Protein AF-A0A251WDI6-F1 (afdb_monomer_lite)

pLDDT: mean 82.68, std 13.67, range [44.41, 96.25]

Secondary structure (DSSP, 8-state):
---SSPPP--S-GGGSSGGGSTTPPPP---PPPP-PPP---GGGHHHHHHHHHHHHTT-HHHHHHHHHHHHHHHHHH-------HHHHHHHHHHHHHHHHHHHHHHHHTT--TTSTTT----HHHHHHHHHHHHHHHHHHHHHHHHTT-

Foldseek 3Di:
DDDLADADDQDDVCCPDLNVDPPRDDDDDDDDDDDDDDDDCPVVSVVLNVVLVVVLVVDPVSVVSVVVSVVVVVVVPDPDDDPDPVVVVVVVVVVVVVVVVVLVVVVVVPDDSVCCVVDPDPPRVVSVVVSVVSSVVVVVVVVVVVVVD

Sequence (149 aa):
MTPDIPLASFGGLENSGESGYDNALPWMQIEPAGFEPVGNVRDLLPALIARHNQRVTIDRDYQALLEDIADDEITRKRLGISLNEAGRRKEREEKAMRLRGRMTNAVAGGGAVDKVSERRRDVLLDEAAQIMSDLMRLDVRRMNSLSAH

Structure (mmCIF, N/CA/C/O backbone):
data_AF-A0A251WDI6-F1
#
_entry.id   AF-A0A251WDI6-F1
#
loop_
_atom_site.group_PDB
_atom_site.id
_atom_site.type_symbol
_atom_site.label_atom_id
_atom_site.label_alt_id
_atom_site.label_comp_id
_atom_site.label_asym_id
_atom_site.label_entity_id
_atom_site.label_seq_id
_atom_site.pdbx_PDB_ins_code
_atom_site.Cartn_x
_atom_site.Cartn_y
_atom_site.Cartn_z
_atom_site.occupancy
_atom_site.B_iso_or_equiv
_atom_site.auth_seq_id
_atom_site.auth_comp_id
_atom_site.auth_asym_id
_atom_site.auth_atom_id
_atom_site.pdbx_PDB_model_num
ATOM 1 N N . MET A 1 1 ? -4.371 12.308 1.874 1.00 71.38 1 MET A N 1
ATOM 2 C CA . MET A 1 1 ? -4.849 11.410 2.951 1.00 71.38 1 MET A CA 1
ATOM 3 C C . MET A 1 1 ? -3.863 10.262 3.041 1.00 71.38 1 MET A C 1
ATOM 5 O O . MET A 1 1 ? -3.555 9.695 2.000 1.00 71.38 1 MET A O 1
ATOM 9 N N . THR A 1 2 ? -3.356 9.954 4.232 1.00 83.56 2 THR A N 1
ATOM 10 C CA . THR A 1 2 ? -2.413 8.845 4.436 1.00 83.56 2 THR A CA 1
ATOM 11 C C . THR A 1 2 ? -3.166 7.695 5.101 1.00 83.56 2 THR A C 1
ATOM 13 O O . THR A 1 2 ? -3.777 7.937 6.141 1.00 83.56 2 THR A O 1
ATOM 16 N N . PRO A 1 3 ? -3.189 6.486 4.515 1.00 89.50 3 PRO A N 1
ATOM 17 C CA . PRO A 1 3 ? -3.870 5.345 5.121 1.00 89.50 3 PRO A CA 1
ATOM 18 C C . PRO A 1 3 ? -3.163 4.896 6.409 1.00 89.50 3 PRO A C 1
ATOM 20 O O . PRO A 1 3 ? -1.935 4.921 6.474 1.00 89.50 3 PRO A O 1
ATOM 23 N N . ASP A 1 4 ? -3.925 4.441 7.410 1.00 91.31 4 ASP A N 1
ATOM 24 C CA . ASP A 1 4 ? -3.371 3.942 8.682 1.00 91.31 4 ASP A CA 1
ATOM 25 C C . ASP A 1 4 ? -2.561 2.646 8.510 1.00 91.31 4 ASP A C 1
ATOM 27 O O . ASP A 1 4 ? -1.583 2.415 9.220 1.00 91.31 4 ASP A O 1
ATOM 31 N N . ILE A 1 5 ? -2.964 1.797 7.558 1.00 92.00 5 ILE A N 1
ATOM 32 C CA . ILE A 1 5 ? -2.236 0.590 7.153 1.00 92.00 5 ILE A CA 1
ATOM 33 C C . ILE A 1 5 ? -1.925 0.730 5.657 1.00 92.00 5 ILE A C 1
ATOM 35 O O . ILE A 1 5 ? -2.847 0.652 4.839 1.00 92.00 5 ILE A O 1
ATOM 39 N N . PRO A 1 6 ? -0.661 0.982 5.278 1.00 89.56 6 PRO A N 1
ATOM 40 C CA . PRO A 1 6 ? -0.291 1.159 3.882 1.00 89.56 6 PRO A CA 1
ATOM 41 C C . PRO A 1 6 ? -0.294 -0.189 3.157 1.00 89.56 6 PRO A C 1
ATOM 43 O O . PRO A 1 6 ? 0.448 -1.099 3.518 1.00 89.56 6 PRO A O 1
ATOM 46 N N . LEU A 1 7 ? -1.109 -0.302 2.111 1.00 91.50 7 LEU A N 1
ATOM 47 C CA . LEU A 1 7 ? -1.069 -1.433 1.185 1.00 91.50 7 LEU A CA 1
ATOM 48 C C . LEU A 1 7 ? -0.061 -1.180 0.060 1.00 91.50 7 LEU A C 1
ATOM 50 O O . LEU A 1 7 ? 0.310 -0.035 -0.216 1.00 91.50 7 LEU A O 1
ATOM 54 N N . ALA A 1 8 ? 0.366 -2.254 -0.608 1.00 90.19 8 ALA A N 1
ATOM 55 C CA . ALA A 1 8 ? 1.218 -2.142 -1.783 1.00 90.19 8 ALA A CA 1
ATOM 56 C C . ALA A 1 8 ? 0.515 -1.310 -2.867 1.00 90.19 8 ALA A C 1
ATOM 58 O O . ALA A 1 8 ? -0.643 -1.545 -3.207 1.00 90.19 8 ALA A O 1
ATOM 59 N N . SER A 1 9 ? 1.230 -0.328 -3.406 1.00 85.38 9 SER A N 1
ATOM 60 C CA . SER A 1 9 ? 0.738 0.553 -4.456 1.00 85.38 9 SER A CA 1
ATOM 61 C C . SER A 1 9 ? 1.867 0.853 -5.424 1.00 85.38 9 SER A C 1
ATOM 63 O O . SER A 1 9 ? 3.032 0.951 -5.029 1.00 85.38 9 SER A O 1
ATOM 65 N N . PHE A 1 10 ? 1.527 1.034 -6.695 1.00 79.50 10 PHE A N 1
ATOM 66 C CA . PHE A 1 10 ? 2.472 1.584 -7.651 1.00 79.50 10 PHE A CA 1
ATOM 67 C C . PHE A 1 10 ? 2.812 3.009 -7.204 1.00 79.50 10 PHE A C 1
ATOM 69 O O . PHE A 1 10 ? 1.926 3.849 -7.047 1.00 79.50 10 PHE A O 1
ATOM 76 N N . GLY A 1 11 ? 4.099 3.279 -6.955 1.00 69.19 11 GLY A N 1
ATOM 77 C CA . GLY A 1 11 ? 4.557 4.618 -6.563 1.00 69.19 11 GLY A CA 1
ATOM 78 C C . GLY A 1 11 ? 4.175 5.704 -7.584 1.00 69.19 11 GLY A C 1
ATOM 79 O O . GLY A 1 11 ? 3.685 5.403 -8.669 1.00 69.19 11 GLY A O 1
ATOM 80 N N . GLY A 1 12 ? 4.437 6.972 -7.263 1.00 61.25 12 GLY A N 1
ATOM 81 C CA . GLY A 1 12 ? 4.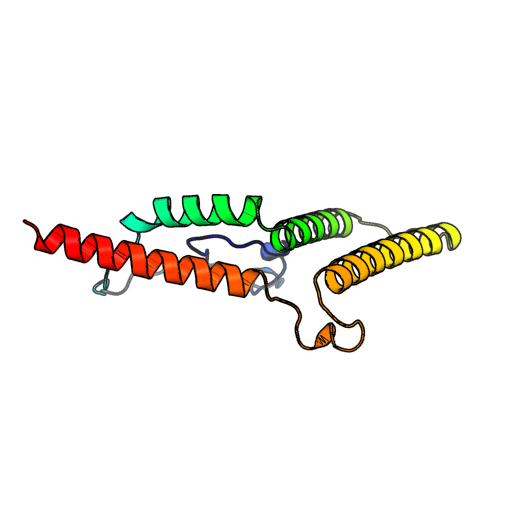134 8.102 -8.155 1.00 61.25 12 GLY A CA 1
ATOM 82 C C . GLY A 1 12 ? 2.893 8.914 -7.779 1.00 61.25 12 GLY A C 1
ATOM 83 O O . GLY A 1 12 ? 2.468 9.741 -8.579 1.00 61.25 12 GLY A O 1
ATOM 84 N N . LEU A 1 13 ? 2.354 8.731 -6.567 1.00 55.94 13 LEU A N 1
ATOM 85 C CA . LEU A 1 13 ? 1.304 9.594 -6.003 1.00 55.94 13 LEU A CA 1
ATOM 86 C C . LEU A 1 13 ? 1.715 11.076 -5.965 1.00 55.94 13 LEU A C 1
ATOM 88 O O . LEU A 1 13 ? 0.872 11.940 -6.145 1.00 55.94 13 LEU A O 1
ATOM 92 N N . GLU A 1 14 ? 3.009 11.373 -5.815 1.00 59.34 14 GLU A N 1
ATOM 93 C CA . GLU A 1 14 ? 3.541 12.745 -5.881 1.00 59.34 14 GLU A CA 1
ATOM 94 C C . GLU A 1 14 ? 3.216 13.428 -7.225 1.00 59.34 14 GLU A C 1
ATOM 96 O O . GLU A 1 14 ? 2.821 14.591 -7.253 1.00 59.34 14 GLU A O 1
ATOM 101 N N . ASN A 1 15 ? 3.291 12.671 -8.329 1.00 60.88 15 ASN A N 1
ATOM 102 C CA . ASN A 1 15 ? 2.975 13.137 -9.686 1.00 60.88 15 ASN A CA 1
ATOM 103 C C . ASN A 1 15 ? 1.540 12.790 -10.119 1.00 60.88 15 ASN A C 1
ATOM 105 O O . ASN A 1 15 ? 1.153 13.074 -11.251 1.00 60.88 15 ASN A O 1
ATOM 109 N N . SER A 1 16 ? 0.771 12.121 -9.258 1.00 62.66 16 SER A N 1
ATOM 110 C CA . SER A 1 16 ? -0.553 11.585 -9.577 1.00 62.66 16 SER A CA 1
ATOM 111 C C . SER A 1 16 ? -1.554 12.076 -8.543 1.00 62.66 16 SER A C 1
ATOM 113 O O . SER A 1 16 ? -1.690 11.506 -7.465 1.00 62.66 16 SER A O 1
ATOM 115 N N . GLY A 1 17 ? -2.269 13.141 -8.881 1.00 76.56 17 GLY A N 1
ATOM 116 C CA . GLY A 1 17 ? -3.219 13.792 -7.990 1.00 76.56 17 GLY A CA 1
ATOM 117 C C . GLY A 1 17 ? -3.228 15.295 -8.221 1.00 76.56 17 GLY A C 1
ATOM 118 O O . GLY A 1 17 ? -2.641 15.788 -9.182 1.00 76.56 17 GLY A O 1
ATOM 119 N N . GLU A 1 18 ? -3.877 16.029 -7.325 1.00 83.00 18 GLU A N 1
ATOM 120 C CA . GLU A 1 18 ? -3.963 17.488 -7.419 1.00 83.00 18 GLU A CA 1
ATOM 121 C C . GLU A 1 18 ? -2.587 18.169 -7.304 1.00 83.00 18 GLU A C 1
ATOM 123 O O . GLU A 1 18 ? -2.340 19.167 -7.969 1.00 83.00 18 GLU A O 1
ATOM 128 N N . SER A 1 19 ? -1.651 17.581 -6.550 1.00 81.56 19 SER A N 1
ATOM 129 C CA . SER A 1 19 ? -0.269 18.068 -6.421 1.00 81.56 19 SER A CA 1
ATOM 130 C C . SER A 1 19 ? 0.563 17.950 -7.700 1.00 81.56 19 SER A C 1
ATOM 132 O O . SER A 1 19 ? 1.604 18.589 -7.799 1.00 81.56 19 SER A O 1
ATOM 134 N N . GLY A 1 20 ? 0.127 17.138 -8.669 1.00 80.81 20 GLY A N 1
ATOM 135 C CA . GLY A 1 20 ? 0.829 16.941 -9.938 1.00 80.81 20 GLY A CA 1
ATOM 136 C C . GLY A 1 20 ? 0.578 18.045 -10.971 1.00 80.81 20 GLY A C 1
ATOM 137 O O . GLY A 1 20 ? 1.161 17.998 -12.051 1.00 80.81 20 GLY A O 1
ATOM 138 N N . TYR A 1 21 ? -0.299 19.010 -10.678 1.00 85.50 21 TYR A N 1
ATOM 139 C CA . TYR A 1 21 ? -0.595 20.125 -11.577 1.00 85.50 21 TYR A CA 1
ATOM 140 C C . TYR A 1 21 ? 0.329 21.320 -11.328 1.00 85.50 21 TYR A C 1
ATOM 142 O O . TYR A 1 21 ? 0.552 21.715 -10.186 1.00 85.50 21 TYR A O 1
ATOM 150 N N . ASP A 1 22 ? 0.763 21.972 -12.410 1.00 84.50 22 ASP A N 1
ATOM 151 C CA . ASP A 1 22 ? 1.683 23.122 -12.372 1.00 84.50 22 ASP A CA 1
ATOM 152 C C . ASP A 1 22 ? 1.198 24.284 -11.482 1.00 84.50 22 ASP A C 1
ATOM 154 O O . ASP A 1 22 ? 2.007 24.993 -10.891 1.00 84.50 22 ASP A O 1
ATOM 158 N N . ASN A 1 23 ? -0.123 24.474 -11.376 1.00 88.81 23 ASN A N 1
ATOM 159 C CA . ASN A 1 23 ? -0.756 25.564 -10.623 1.00 88.81 23 ASN A CA 1
ATOM 160 C C . ASN A 1 23 ? -1.605 25.056 -9.445 1.00 88.81 23 ASN A C 1
ATOM 162 O O . ASN A 1 23 ? -2.623 25.666 -9.108 1.00 88.81 23 ASN A O 1
ATOM 166 N N . ALA A 1 24 ? -1.236 23.922 -8.848 1.00 88.25 24 ALA A N 1
ATOM 167 C CA . ALA A 1 24 ? -1.897 23.439 -7.643 1.00 88.25 24 ALA A CA 1
ATOM 168 C C . ALA A 1 24 ? -1.783 24.483 -6.520 1.00 88.25 24 ALA A C 1
ATOM 170 O O . ALA A 1 24 ? -0.699 25.003 -6.240 1.00 88.25 24 ALA A O 1
ATOM 171 N N . LEU A 1 25 ? -2.905 24.808 -5.875 1.00 90.31 25 LEU A N 1
ATOM 172 C CA . LEU A 1 25 ? -2.880 25.710 -4.727 1.00 90.31 25 LEU A CA 1
ATOM 173 C C . LEU A 1 25 ? -2.121 25.049 -3.565 1.00 90.31 25 LEU A C 1
ATOM 175 O O . LEU A 1 25 ? -2.252 23.840 -3.356 1.00 90.31 25 LEU A O 1
ATOM 179 N N . PRO A 1 26 ? -1.340 25.820 -2.784 1.00 89.69 26 PRO A N 1
ATOM 180 C CA . PRO A 1 26 ? -0.649 25.272 -1.632 1.00 89.69 26 PRO A CA 1
ATOM 181 C C . PRO A 1 26 ? -1.661 24.791 -0.594 1.00 89.69 26 PRO A C 1
ATOM 183 O O . PRO A 1 26 ? -2.693 25.424 -0.355 1.00 89.69 26 PRO A O 1
ATOM 186 N N . TRP A 1 27 ? -1.332 23.681 0.058 1.00 89.75 27 TRP A N 1
ATOM 187 C CA . TRP A 1 27 ? -2.129 23.177 1.163 1.00 89.75 27 TRP A CA 1
ATOM 188 C C . TRP A 1 27 ? -2.158 24.189 2.318 1.00 89.75 27 TRP A C 1
ATOM 190 O O . TRP A 1 27 ? -1.132 24.766 2.682 1.00 89.75 27 TRP A O 1
ATOM 200 N N . MET A 1 28 ? -3.338 24.382 2.908 1.00 92.56 28 MET A N 1
ATOM 201 C CA . MET A 1 28 ? -3.558 25.265 4.051 1.00 92.56 28 MET A CA 1
ATOM 202 C C . MET A 1 28 ? -4.436 24.563 5.087 1.00 92.56 28 MET A C 1
ATOM 204 O O . MET A 1 28 ? -5.395 23.875 4.737 1.00 92.56 28 MET A O 1
ATOM 208 N N . GLN A 1 29 ? -4.128 24.781 6.365 1.00 92.88 29 GLN A N 1
ATOM 209 C CA . GLN A 1 29 ? -4.943 24.338 7.491 1.00 92.88 29 GLN A CA 1
ATOM 210 C C . GLN A 1 29 ? -5.621 25.535 8.152 1.00 92.88 29 GLN A C 1
ATOM 212 O O . GLN A 1 29 ? -4.983 26.557 8.397 1.00 92.88 29 GLN A O 1
ATOM 217 N N . ILE A 1 30 ? -6.907 25.383 8.453 1.00 94.06 30 ILE A N 1
ATOM 218 C CA . ILE A 1 30 ? -7.692 26.324 9.255 1.00 94.06 30 ILE A CA 1
ATOM 219 C C . ILE A 1 30 ? -7.993 25.714 10.626 1.00 94.06 30 ILE A C 1
ATOM 221 O O . ILE A 1 30 ? -7.774 24.517 10.838 1.00 94.06 30 ILE A O 1
ATOM 225 N N . GLU A 1 31 ? -8.509 26.532 11.542 1.00 94.56 31 GLU A N 1
ATOM 226 C CA . GLU A 1 31 ? -8.913 26.076 12.872 1.00 94.56 31 GLU A CA 1
ATOM 227 C C . GLU A 1 31 ? -9.897 24.893 12.791 1.00 94.56 31 GLU A C 1
ATOM 229 O O . GLU A 1 31 ? -10.826 24.910 11.972 1.00 94.56 31 GLU A O 1
ATOM 234 N N . PRO A 1 32 ? -9.706 23.851 13.620 1.00 91.81 32 PRO A N 1
ATOM 235 C CA . PRO A 1 32 ? -10.567 22.682 13.611 1.00 91.81 32 PRO A CA 1
ATOM 236 C C . PRO A 1 32 ? -11.973 23.038 14.101 1.00 91.81 32 PRO A C 1
ATOM 238 O O . PRO A 1 32 ? -12.156 23.788 15.060 1.00 91.81 32 PRO A O 1
ATOM 241 N N . ALA A 1 33 ? -12.985 22.449 13.468 1.00 93.12 33 ALA A N 1
ATOM 242 C CA . ALA A 1 33 ? -14.349 22.518 13.975 1.00 93.12 33 ALA A CA 1
ATOM 243 C C . ALA A 1 33 ? -14.470 21.736 15.296 1.00 93.12 33 ALA A C 1
ATOM 245 O O . ALA A 1 33 ? -13.767 20.748 15.505 1.00 93.12 33 ALA A O 1
ATOM 246 N N . GLY A 1 34 ? -15.391 22.141 16.172 1.00 93.69 34 GLY A N 1
ATOM 247 C CA . GLY A 1 34 ? -15.752 21.333 17.336 1.00 93.69 34 GLY A CA 1
ATOM 248 C C . GLY A 1 34 ? -16.490 20.071 16.889 1.00 93.69 34 GLY A C 1
ATOM 249 O O . GLY A 1 34 ? -17.568 20.166 16.305 1.00 93.69 34 GLY A O 1
ATOM 250 N N . PHE A 1 35 ? -15.913 18.900 17.144 1.00 91.94 35 PHE A N 1
ATOM 251 C CA . PHE A 1 35 ? -16.541 17.607 16.883 1.00 91.94 35 PHE A CA 1
ATOM 252 C C . PHE A 1 35 ? -16.219 16.629 18.010 1.00 91.94 35 PHE A C 1
ATOM 254 O O . PHE A 1 35 ? -15.161 16.711 18.631 1.00 91.94 35 PHE A O 1
ATOM 261 N N . GLU A 1 36 ? -17.120 15.677 18.234 1.00 90.94 36 GLU A N 1
ATOM 262 C CA . GLU A 1 36 ? -16.908 14.580 19.174 1.00 90.94 36 GLU A CA 1
ATOM 263 C C . GLU A 1 36 ? -16.454 13.331 18.404 1.00 90.94 36 GLU A C 1
ATOM 265 O O . GLU A 1 36 ? -17.185 12.853 17.528 1.00 90.94 36 GLU A O 1
ATOM 270 N N . PRO A 1 37 ? -15.247 12.798 18.664 1.00 88.00 37 PRO A N 1
ATOM 271 C CA . PRO A 1 37 ? -14.769 11.594 17.997 1.00 88.00 37 PRO A CA 1
ATOM 272 C C . PRO A 1 37 ? -15.559 10.361 18.455 1.00 88.00 37 PRO A C 1
ATOM 274 O O . PRO A 1 37 ? -15.732 10.117 19.648 1.00 88.00 37 PRO A O 1
ATOM 277 N N . VAL A 1 38 ? -15.995 9.537 17.499 1.00 87.06 38 VAL A N 1
ATOM 278 C CA . VAL A 1 38 ? -16.704 8.281 17.780 1.00 87.06 38 VAL A CA 1
ATOM 279 C C . VAL A 1 38 ? -15.746 7.105 17.655 1.00 87.06 38 VAL A C 1
ATOM 281 O O . VAL A 1 38 ? -15.260 6.796 16.568 1.00 87.06 38 VAL A O 1
ATOM 284 N N . GLY A 1 39 ? -15.528 6.414 18.773 1.00 80.31 39 GLY A N 1
ATOM 285 C CA . GLY A 1 39 ? -14.682 5.226 18.830 1.00 80.31 39 GLY A CA 1
ATOM 286 C C . GLY A 1 39 ? -13.185 5.528 18.698 1.00 80.31 39 GLY A C 1
ATOM 287 O O . GLY A 1 39 ? -12.757 6.592 18.256 1.00 80.31 39 GLY A O 1
ATOM 288 N N . ASN A 1 40 ? -12.360 4.568 19.117 1.00 81.38 40 ASN A N 1
ATOM 289 C CA . ASN A 1 40 ? -10.913 4.641 18.952 1.00 81.38 40 ASN A CA 1
ATOM 290 C C . ASN A 1 40 ? -10.345 3.252 18.639 1.00 81.38 40 ASN A C 1
ATOM 292 O O . ASN A 1 40 ? -10.379 2.348 19.480 1.00 81.38 40 ASN A O 1
ATOM 296 N N . VAL A 1 41 ? -9.814 3.114 17.423 1.00 84.44 41 VAL A N 1
ATOM 297 C CA . VAL A 1 41 ? -9.167 1.895 16.911 1.00 84.44 41 VAL A CA 1
ATOM 298 C C . VAL A 1 41 ? -7.640 1.943 17.015 1.00 84.44 41 VAL A C 1
ATOM 300 O O . VAL A 1 41 ? -6.979 0.959 16.687 1.00 84.44 41 VAL A O 1
ATOM 303 N N . ARG A 1 42 ? -7.060 3.056 17.492 1.00 87.69 42 ARG A N 1
ATOM 304 C CA . ARG A 1 42 ? -5.602 3.263 17.551 1.00 87.69 42 ARG A CA 1
ATOM 305 C C . ARG A 1 42 ? -4.892 2.199 18.377 1.00 87.69 42 ARG A C 1
ATOM 307 O O . ARG A 1 42 ? -3.825 1.747 17.980 1.00 87.69 42 ARG A O 1
ATOM 314 N N . ASP A 1 43 ? -5.519 1.741 19.457 1.00 89.44 43 ASP A N 1
ATOM 315 C CA . ASP A 1 43 ? -4.968 0.696 20.329 1.00 89.44 43 ASP A CA 1
ATOM 316 C C . ASP A 1 43 ? -4.830 -0.658 19.607 1.00 89.44 43 ASP A C 1
ATOM 318 O O . ASP A 1 43 ? -4.010 -1.494 19.983 1.00 89.44 43 ASP A O 1
ATOM 322 N N . LEU A 1 44 ? -5.625 -0.884 18.555 1.00 91.50 44 LEU A N 1
ATOM 323 C CA . LEU A 1 44 ? -5.638 -2.126 17.782 1.00 91.50 44 LEU A CA 1
ATOM 324 C C . LEU A 1 44 ? -4.668 -2.085 16.590 1.00 91.50 44 LEU A C 1
ATOM 326 O O . LEU A 1 44 ? -4.279 -3.145 16.091 1.00 91.50 44 LEU A O 1
ATOM 330 N N . LEU A 1 45 ? 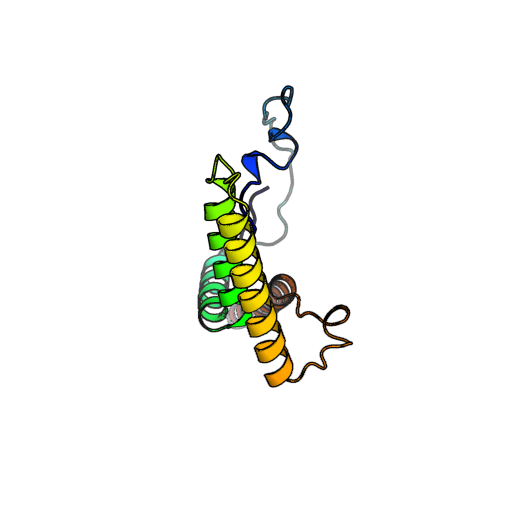-4.244 -0.892 16.150 1.00 93.31 45 LEU A N 1
ATOM 331 C CA . LEU A 1 45 ? -3.393 -0.708 14.968 1.00 93.31 45 LEU A CA 1
ATOM 332 C C . LEU A 1 45 ? -2.088 -1.522 15.010 1.00 93.31 45 LEU A C 1
ATOM 334 O O . LEU A 1 45 ? -1.807 -2.194 14.017 1.00 93.31 45 LEU A O 1
ATOM 338 N N . PRO A 1 46 ? -1.307 -1.563 16.112 1.00 94.56 46 PRO A N 1
ATOM 339 C CA . PRO A 1 46 ? -0.058 -2.328 16.131 1.00 94.56 46 PRO A CA 1
ATOM 340 C C . PRO A 1 46 ? -0.274 -3.824 15.871 1.00 94.56 46 PRO A C 1
ATOM 342 O O . PRO A 1 46 ? 0.497 -4.457 15.149 1.00 94.56 46 PRO A O 1
ATOM 345 N N . ALA A 1 47 ? -1.354 -4.388 16.420 1.00 94.50 47 ALA A N 1
ATOM 346 C CA . ALA A 1 47 ? -1.705 -5.787 16.215 1.00 94.50 47 ALA A CA 1
ATOM 347 C C . ALA A 1 47 ? -2.161 -6.056 14.772 1.00 94.50 47 ALA A C 1
ATOM 349 O O . ALA A 1 47 ? -1.799 -7.086 14.201 1.00 94.50 47 ALA A O 1
ATOM 350 N N . LEU A 1 48 ? -2.922 -5.134 14.173 1.00 95.12 48 LEU A N 1
ATOM 351 C CA . LEU A 1 48 ? -3.352 -5.231 12.776 1.00 95.12 48 LEU A CA 1
ATOM 352 C C . LEU A 1 48 ? -2.165 -5.164 11.811 1.00 95.12 48 LEU A C 1
ATOM 354 O O . LEU A 1 48 ? -2.056 -6.015 10.931 1.00 95.12 48 LEU A O 1
ATOM 358 N N . ILE A 1 49 ? -1.240 -4.224 12.021 1.00 95.50 49 ILE A N 1
ATOM 359 C CA . ILE A 1 49 ? -0.021 -4.080 11.210 1.00 95.50 49 ILE A CA 1
ATOM 360 C C . ILE A 1 49 ? 0.841 -5.343 11.302 1.00 95.50 49 ILE A C 1
ATOM 362 O O . ILE A 1 49 ? 1.309 -5.848 10.284 1.00 95.50 49 ILE A O 1
ATOM 366 N N . ALA A 1 50 ? 1.023 -5.898 12.504 1.00 95.88 50 ALA A N 1
ATOM 367 C CA . ALA A 1 50 ? 1.792 -7.127 12.681 1.00 95.88 50 ALA A CA 1
ATOM 368 C C . ALA A 1 50 ? 1.180 -8.308 11.907 1.00 95.88 50 ALA A C 1
ATOM 370 O O . ALA A 1 50 ? 1.901 -9.040 11.227 1.00 95.88 50 ALA A O 1
ATOM 371 N N . ARG A 1 51 ? -0.149 -8.474 11.966 1.00 95.94 51 ARG A N 1
ATOM 372 C CA . ARG A 1 51 ? -0.854 -9.534 11.229 1.00 95.94 51 ARG A CA 1
ATOM 373 C C . ARG A 1 51 ? -0.801 -9.333 9.718 1.00 95.94 51 ARG A C 1
ATOM 375 O O . ARG A 1 51 ? -0.566 -10.303 9.001 1.00 95.94 51 ARG A O 1
ATOM 382 N N . HIS A 1 52 ? -0.976 -8.097 9.255 1.00 96.25 52 HIS A N 1
ATOM 383 C CA . HIS A 1 52 ? -0.814 -7.724 7.853 1.00 96.25 52 HIS A CA 1
ATOM 384 C C . HIS A 1 52 ? 0.581 -8.111 7.343 1.00 96.25 52 HIS A C 1
ATOM 386 O O . HIS A 1 52 ? 0.698 -8.933 6.437 1.00 96.25 52 HIS A O 1
ATOM 392 N N . ASN A 1 53 ? 1.640 -7.626 8.004 1.00 95.06 53 ASN A N 1
ATOM 393 C CA . ASN A 1 53 ? 3.034 -7.898 7.635 1.00 95.06 53 ASN A CA 1
ATOM 394 C C . ASN A 1 53 ? 3.354 -9.402 7.599 1.00 95.06 53 ASN A C 1
ATOM 396 O O . ASN A 1 53 ? 4.087 -9.878 6.730 1.00 95.06 53 ASN A O 1
ATOM 400 N N . GLN A 1 54 ? 2.789 -10.175 8.529 1.00 95.88 54 GLN A N 1
ATOM 401 C CA . GLN A 1 54 ? 2.966 -11.623 8.549 1.00 95.88 54 GLN A CA 1
ATOM 402 C C . GLN A 1 54 ? 2.268 -12.315 7.369 1.00 95.88 54 GLN A C 1
ATOM 404 O O . GLN A 1 54 ? 2.806 -13.276 6.828 1.00 95.88 54 GLN A O 1
ATOM 409 N N . ARG A 1 55 ? 1.079 -11.862 6.958 1.00 95.00 55 ARG A N 1
ATOM 410 C CA . ARG A 1 55 ? 0.361 -12.469 5.828 1.00 95.00 55 ARG A CA 1
ATOM 411 C C . ARG A 1 55 ? 1.023 -12.154 4.500 1.00 95.00 55 ARG A C 1
ATOM 413 O O . ARG A 1 55 ? 1.288 -13.073 3.726 1.00 95.00 55 ARG A O 1
ATOM 420 N N . VAL A 1 56 ? 1.338 -10.883 4.262 1.00 93.88 56 VAL A N 1
ATOM 421 C CA . VAL A 1 56 ? 1.876 -10.445 2.968 1.00 93.88 56 VAL A CA 1
ATOM 422 C C . VAL A 1 56 ? 3.230 -11.070 2.651 1.00 93.88 56 VAL A C 1
ATOM 424 O O . VAL A 1 56 ? 3.551 -11.244 1.483 1.00 93.88 56 VAL A O 1
ATOM 427 N N . THR A 1 57 ? 4.014 -11.460 3.663 1.00 93.19 57 THR A N 1
ATOM 428 C CA . THR A 1 57 ? 5.301 -12.157 3.469 1.00 93.19 57 THR A CA 1
ATOM 429 C C . THR A 1 57 ? 5.148 -13.609 3.013 1.00 93.19 57 THR A C 1
ATOM 431 O O . THR A 1 57 ? 6.077 -14.164 2.430 1.00 93.19 57 THR A O 1
ATOM 434 N N . ILE A 1 58 ? 3.991 -14.231 3.253 1.00 93.50 58 ILE A N 1
ATOM 435 C CA . ILE A 1 58 ? 3.717 -15.638 2.922 1.00 93.50 58 ILE A CA 1
ATOM 436 C C . ILE A 1 58 ? 2.877 -15.753 1.639 1.00 93.50 58 ILE A C 1
ATOM 438 O O . ILE A 1 58 ? 2.980 -16.748 0.917 1.00 93.50 58 ILE A O 1
ATOM 442 N N . ASP A 1 59 ? 2.053 -14.747 1.340 1.00 91.94 59 ASP A N 1
ATOM 443 C CA . ASP A 1 59 ? 1.204 -14.726 0.152 1.00 91.94 59 ASP A CA 1
ATOM 444 C C . ASP A 1 59 ? 2.029 -14.553 -1.135 1.00 91.94 59 ASP A C 1
ATOM 446 O O . ASP A 1 59 ? 2.611 -13.501 -1.402 1.00 91.94 59 ASP A O 1
ATOM 450 N N . ARG A 1 60 ? 2.052 -15.600 -1.967 1.00 90.50 60 ARG A N 1
ATOM 451 C CA . ARG A 1 60 ? 2.786 -15.611 -3.240 1.00 90.50 60 ARG A CA 1
ATOM 452 C C . ARG A 1 60 ? 2.256 -14.595 -4.249 1.00 90.50 60 ARG A C 1
ATOM 454 O O . ARG A 1 60 ? 3.057 -14.039 -4.996 1.00 90.50 60 ARG A O 1
ATOM 461 N N . ASP A 1 61 ? 0.946 -14.368 -4.287 1.00 88.19 61 ASP A N 1
ATOM 462 C CA . ASP A 1 61 ? 0.343 -13.424 -5.228 1.00 88.19 61 ASP A CA 1
ATOM 463 C C . ASP A 1 61 ? 0.666 -11.981 -4.788 1.00 88.19 61 ASP A C 1
ATOM 465 O O . ASP A 1 61 ? 0.963 -11.130 -5.628 1.00 88.19 61 ASP A O 1
ATOM 469 N N . TYR A 1 62 ? 0.725 -11.724 -3.474 1.00 92.06 62 TYR A N 1
ATOM 470 C CA . TYR A 1 62 ? 1.174 -10.435 -2.926 1.00 92.06 62 TYR A CA 1
ATOM 471 C C . TYR A 1 62 ? 2.666 -10.187 -3.178 1.00 9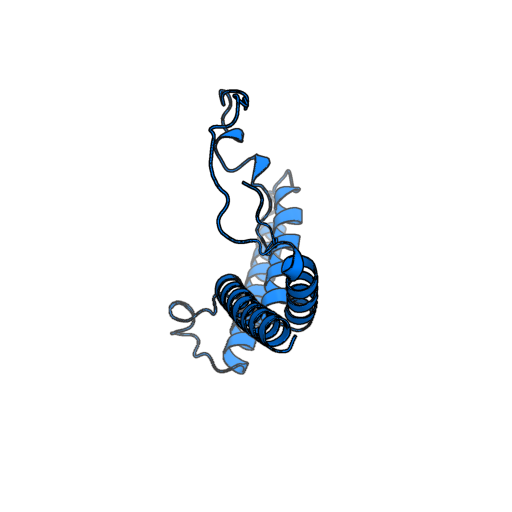2.06 62 TYR A C 1
ATOM 473 O O . TYR A 1 62 ? 3.054 -9.089 -3.575 1.00 92.06 62 TYR A O 1
ATOM 481 N N . GLN A 1 63 ? 3.517 -11.202 -3.008 1.00 91.94 63 GLN A N 1
ATOM 482 C CA . GLN A 1 63 ? 4.943 -11.088 -3.333 1.00 91.94 63 GLN A CA 1
ATOM 483 C C . GLN A 1 63 ? 5.165 -10.792 -4.824 1.00 91.94 63 GLN A C 1
ATOM 485 O O . GLN A 1 63 ? 5.951 -9.909 -5.161 1.00 91.94 63 GLN A O 1
ATOM 490 N N . ALA A 1 64 ? 4.415 -11.443 -5.719 1.00 88.88 64 ALA A N 1
ATOM 491 C CA . ALA A 1 64 ? 4.476 -11.152 -7.152 1.00 88.88 64 ALA A CA 1
ATOM 492 C C . ALA A 1 64 ? 4.061 -9.704 -7.483 1.00 88.88 64 ALA A C 1
ATOM 494 O O . ALA A 1 64 ? 4.646 -9.084 -8.372 1.00 88.88 64 ALA A O 1
ATOM 495 N N . LEU A 1 65 ? 3.086 -9.142 -6.756 1.00 90.25 65 LEU A N 1
ATOM 496 C CA . LEU A 1 65 ? 2.706 -7.733 -6.883 1.00 90.25 65 LEU A CA 1
ATOM 497 C C . LEU A 1 65 ? 3.842 -6.791 -6.447 1.00 90.25 65 LEU A C 1
ATOM 499 O O . LEU A 1 65 ? 4.095 -5.791 -7.115 1.00 90.25 65 LEU A O 1
ATOM 50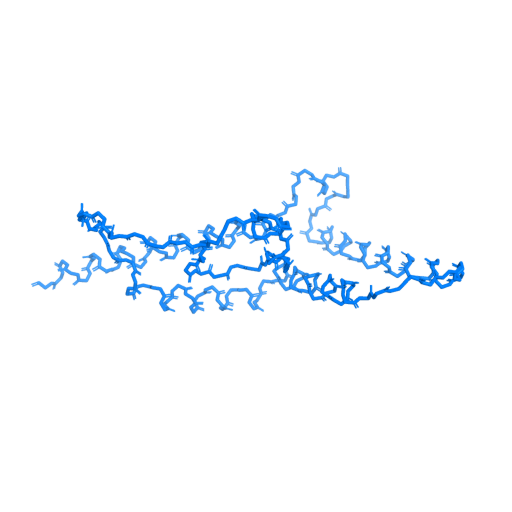3 N N . LEU A 1 66 ? 4.545 -7.107 -5.355 1.00 91.69 66 LEU A N 1
ATOM 504 C CA . LEU A 1 66 ? 5.696 -6.318 -4.899 1.00 91.69 66 LEU A CA 1
ATOM 505 C C . LEU A 1 66 ? 6.844 -6.329 -5.918 1.00 91.69 66 LEU A C 1
ATOM 507 O O . LEU A 1 66 ? 7.449 -5.285 -6.164 1.00 91.69 66 LEU A O 1
ATOM 511 N N . GLU A 1 67 ? 7.112 -7.477 -6.544 1.00 90.19 67 GLU A N 1
ATOM 512 C CA . GLU A 1 67 ? 8.080 -7.581 -7.644 1.00 90.19 67 GLU A CA 1
ATOM 513 C C . GLU A 1 67 ? 7.686 -6.684 -8.827 1.00 90.19 67 GLU A C 1
ATOM 515 O O . GLU A 1 67 ? 8.524 -5.960 -9.365 1.00 90.19 67 GLU A O 1
ATOM 520 N N . ASP A 1 68 ? 6.402 -6.671 -9.200 1.00 88.94 68 ASP A N 1
ATOM 521 C CA . ASP A 1 68 ? 5.900 -5.818 -10.280 1.00 88.94 68 ASP A CA 1
ATOM 522 C C . ASP A 1 68 ? 6.036 -4.327 -9.981 1.00 88.94 68 ASP A C 1
ATOM 524 O O . ASP A 1 68 ? 6.398 -3.549 -10.867 1.00 88.94 68 ASP A O 1
ATOM 528 N N . ILE A 1 69 ? 5.782 -3.924 -8.737 1.00 90.25 69 ILE A N 1
ATOM 529 C CA . ILE A 1 69 ? 5.967 -2.538 -8.300 1.00 90.25 69 ILE A CA 1
ATOM 530 C C . ILE A 1 69 ? 7.448 -2.149 -8.386 1.00 90.25 69 ILE A C 1
ATOM 532 O O . ILE A 1 69 ? 7.769 -1.082 -8.912 1.00 90.25 69 ILE A O 1
ATOM 536 N N . ALA A 1 70 ? 8.359 -3.014 -7.933 1.00 90.62 70 ALA A N 1
ATOM 537 C CA . ALA A 1 70 ? 9.797 -2.758 -8.007 1.00 90.62 70 ALA A CA 1
ATOM 538 C C . ALA A 1 70 ? 10.290 -2.631 -9.462 1.00 90.62 70 ALA A C 1
ATOM 540 O O . ALA A 1 70 ? 11.066 -1.728 -9.789 1.00 90.62 70 ALA A O 1
ATOM 541 N N . ASP A 1 71 ? 9.806 -3.492 -10.357 1.00 88.06 71 ASP A N 1
ATOM 542 C CA . ASP A 1 71 ? 10.119 -3.421 -11.786 1.00 88.06 71 ASP A CA 1
ATOM 543 C C . ASP A 1 71 ? 9.605 -2.136 -12.447 1.00 88.06 71 ASP A C 1
ATOM 545 O O . ASP A 1 71 ? 10.281 -1.553 -13.308 1.00 88.06 71 ASP A O 1
ATOM 549 N N . ASP A 1 72 ? 8.404 -1.693 -12.068 1.00 87.75 72 ASP A N 1
ATOM 550 C CA . ASP A 1 72 ? 7.827 -0.442 -12.554 1.00 87.75 72 ASP A CA 1
ATOM 551 C C . ASP A 1 72 ? 8.667 0.754 -12.096 1.00 87.75 72 ASP A C 1
ATOM 553 O O . ASP A 1 72 ? 8.999 1.627 -12.898 1.00 87.75 72 ASP A O 1
ATOM 557 N N . GLU A 1 73 ? 9.124 0.766 -10.843 1.00 87.06 73 GLU A N 1
ATOM 558 C CA . GLU A 1 73 ? 10.025 1.808 -10.348 1.00 87.06 73 GLU A CA 1
ATOM 559 C C . GLU A 1 73 ? 11.344 1.879 -11.120 1.00 87.06 73 GLU A C 1
ATOM 561 O O . GLU A 1 73 ? 11.794 2.976 -11.470 1.00 87.06 73 GLU A O 1
ATOM 566 N N . ILE A 1 74 ? 11.958 0.732 -11.419 1.00 87.75 74 ILE A N 1
ATOM 567 C CA . ILE A 1 74 ? 13.173 0.669 -12.244 1.00 87.75 74 ILE A CA 1
ATOM 568 C C . ILE A 1 74 ? 12.881 1.208 -13.648 1.00 87.75 74 ILE A C 1
ATOM 570 O O . ILE A 1 74 ? 13.661 1.994 -14.192 1.00 87.75 74 ILE A O 1
ATOM 574 N N . THR A 1 75 ? 11.740 0.827 -14.224 1.00 85.19 75 THR A N 1
ATOM 575 C CA . THR A 1 75 ? 11.329 1.271 -15.560 1.00 85.19 75 THR A CA 1
ATOM 576 C C . THR A 1 75 ? 11.075 2.777 -15.600 1.00 85.19 75 THR A C 1
ATOM 578 O O . THR A 1 75 ? 11.520 3.435 -16.535 1.00 85.19 75 THR A O 1
ATOM 581 N N . ARG A 1 76 ? 10.434 3.355 -14.580 1.00 83.62 76 ARG A N 1
ATOM 582 C CA . ARG A 1 76 ? 10.176 4.801 -14.491 1.00 83.62 76 ARG A CA 1
ATOM 583 C C . ARG A 1 76 ? 11.442 5.630 -14.328 1.00 83.62 76 ARG A C 1
ATOM 585 O O . ARG A 1 76 ? 11.529 6.724 -14.873 1.00 83.62 76 ARG A O 1
ATOM 592 N N . LYS A 1 77 ? 12.446 5.107 -13.619 1.00 85.38 77 LYS A N 1
ATOM 593 C CA . LYS A 1 77 ? 13.762 5.757 -13.491 1.00 85.38 77 LYS A CA 1
ATOM 594 C C . LYS A 1 77 ? 14.556 5.748 -14.805 1.00 85.38 77 LYS A C 1
ATOM 596 O O . LYS A 1 77 ? 15.535 6.482 -14.931 1.00 85.38 77 LYS A O 1
ATOM 601 N N . ARG A 1 78 ? 14.163 4.940 -15.798 1.00 85.56 78 ARG A N 1
ATOM 602 C CA . ARG A 1 78 ? 14.818 4.890 -17.111 1.00 85.56 78 ARG A CA 1
ATOM 603 C C . ARG A 1 78 ? 14.412 6.104 -17.956 1.00 85.56 78 ARG A C 1
ATOM 605 O O . ARG A 1 78 ? 13.318 6.162 -18.500 1.00 85.56 78 ARG A O 1
ATOM 612 N N . LEU A 1 79 ? 15.348 7.034 -18.144 1.00 82.88 79 LEU A N 1
ATOM 613 C CA . LEU A 1 79 ? 15.138 8.292 -18.882 1.00 82.88 79 LEU A CA 1
ATOM 614 C C . LEU A 1 79 ? 15.285 8.180 -20.412 1.00 82.88 79 LEU A C 1
ATOM 616 O O . LEU A 1 79 ? 15.156 9.174 -21.121 1.00 82.88 79 LEU A O 1
ATOM 620 N N . GLY A 1 80 ? 15.593 6.995 -20.943 1.00 81.81 80 GLY A N 1
ATOM 621 C CA . GLY A 1 80 ? 15.885 6.821 -22.365 1.00 81.81 80 GLY A CA 1
ATOM 622 C C . GLY A 1 80 ? 15.529 5.437 -22.893 1.00 81.81 80 GLY A C 1
ATOM 623 O O . GLY A 1 80 ? 15.709 4.417 -22.221 1.00 81.81 80 GLY A O 1
ATOM 624 N N . ILE A 1 81 ? 15.042 5.398 -24.131 1.00 81.81 81 ILE A N 1
ATOM 625 C CA . ILE A 1 81 ? 14.659 4.170 -24.831 1.00 81.81 81 ILE A CA 1
ATOM 626 C C . ILE A 1 81 ? 15.727 3.848 -25.878 1.00 81.81 81 ILE A C 1
ATOM 628 O O . ILE A 1 81 ? 16.191 4.729 -26.598 1.00 81.81 81 ILE A O 1
ATOM 632 N N . SER A 1 82 ? 16.121 2.575 -25.974 1.00 81.44 82 SER A N 1
ATOM 633 C CA . SER A 1 82 ? 17.038 2.131 -27.028 1.00 81.44 82 SER A CA 1
ATOM 634 C C . SER A 1 82 ? 16.343 2.168 -28.390 1.00 81.44 82 SER A C 1
ATOM 636 O O . SER A 1 82 ? 15.249 1.625 -28.547 1.00 81.44 82 SER A O 1
ATOM 638 N N . LEU A 1 83 ? 16.999 2.764 -29.386 1.00 84.75 83 LEU A N 1
ATOM 639 C CA . LEU A 1 83 ? 16.532 2.766 -30.777 1.00 84.75 83 LEU A CA 1
ATOM 640 C C . LEU A 1 83 ? 16.948 1.502 -31.547 1.00 84.75 83 LEU A C 1
ATOM 642 O O . LEU A 1 83 ? 16.517 1.305 -32.680 1.00 84.75 83 LEU A O 1
ATOM 646 N N . ASN A 1 84 ? 17.761 0.627 -30.946 1.00 91.94 84 ASN A N 1
ATOM 647 C CA . ASN A 1 84 ? 18.172 -0.622 -31.578 1.00 91.94 84 ASN A CA 1
ATOM 648 C C . ASN A 1 84 ? 17.007 -1.627 -31.596 1.00 91.94 84 ASN A C 1
ATOM 650 O O . ASN A 1 84 ? 16.512 -2.046 -30.545 1.00 91.94 84 ASN A O 1
ATOM 654 N N . GLU A 1 85 ? 16.606 -2.052 -32.795 1.00 89.81 85 GLU A N 1
ATOM 655 C CA . GLU A 1 85 ? 15.510 -3.002 -32.996 1.00 89.81 85 GLU A CA 1
ATOM 656 C C . GLU A 1 85 ? 15.759 -4.350 -32.306 1.00 89.81 85 GLU A C 1
ATOM 658 O O . GLU A 1 85 ? 14.864 -4.864 -31.631 1.00 89.81 85 GLU A O 1
ATOM 663 N N . ALA A 1 86 ? 16.967 -4.911 -32.425 1.00 89.50 86 ALA A N 1
ATOM 664 C CA . ALA A 1 86 ? 17.305 -6.201 -31.824 1.00 89.50 86 ALA A CA 1
ATOM 665 C C . ALA A 1 86 ? 17.196 -6.142 -30.291 1.00 89.50 86 ALA A C 1
ATOM 667 O O . ALA A 1 86 ? 16.625 -7.040 -29.672 1.00 89.50 86 ALA A O 1
ATOM 668 N N . GLY A 1 87 ? 17.649 -5.036 -29.688 1.00 85.81 87 GLY A N 1
ATOM 669 C CA . GLY A 1 87 ? 17.504 -4.787 -28.251 1.00 85.81 87 GLY A CA 1
ATOM 670 C C . GLY A 1 87 ? 16.037 -4.680 -27.825 1.00 85.81 87 GLY A C 1
ATOM 671 O O . GLY A 1 87 ? 15.605 -5.362 -26.899 1.00 85.81 87 GLY A O 1
ATOM 672 N N . ARG A 1 88 ? 15.232 -3.903 -28.559 1.00 88.75 88 ARG A N 1
ATOM 673 C CA . ARG A 1 88 ? 13.789 -3.750 -28.291 1.00 88.75 88 ARG A CA 1
ATOM 674 C C . ARG A 1 88 ? 12.987 -5.031 -28.513 1.00 88.75 88 ARG A C 1
ATOM 676 O O . ARG A 1 88 ? 11.912 -5.194 -27.935 1.00 88.75 88 ARG A O 1
ATOM 683 N N . ARG A 1 89 ? 13.442 -5.918 -29.398 1.00 88.62 89 ARG A N 1
ATOM 684 C CA . ARG A 1 89 ? 12.828 -7.231 -29.617 1.00 88.62 89 ARG A CA 1
ATOM 685 C C . ARG A 1 89 ? 13.099 -8.151 -28.430 1.00 88.62 89 ARG A C 1
ATOM 687 O O . ARG A 1 89 ? 12.141 -8.675 -27.872 1.00 88.62 89 ARG A O 1
ATOM 694 N N . LYS A 1 90 ? 14.354 -8.224 -27.979 1.00 89.94 90 LYS A N 1
ATOM 695 C CA . LYS A 1 90 ? 14.751 -9.008 -26.804 1.00 89.94 90 LYS A CA 1
ATOM 696 C C . LYS A 1 90 ? 14.009 -8.573 -25.534 1.00 89.94 90 LYS A C 1
ATOM 698 O O . LYS A 1 90 ? 13.398 -9.409 -24.882 1.00 89.94 90 LYS A O 1
ATOM 703 N N . GLU A 1 91 ? 13.953 -7.268 -25.247 1.00 84.81 91 GLU A N 1
ATOM 704 C CA . GLU A 1 91 ? 13.213 -6.736 -24.085 1.00 84.81 91 GLU A CA 1
ATOM 705 C C . GLU A 1 91 ? 11.718 -7.128 -24.111 1.00 84.81 91 GLU A C 1
ATOM 707 O O . GLU A 1 91 ? 11.118 -7.430 -23.078 1.00 84.81 91 GLU A O 1
ATOM 712 N N . ARG A 1 92 ? 11.085 -7.132 -25.296 1.00 86.06 92 ARG A N 1
ATOM 713 C CA . ARG A 1 92 ? 9.680 -7.551 -25.446 1.00 86.06 92 ARG A CA 1
ATOM 714 C C . ARG A 1 92 ? 9.500 -9.051 -25.255 1.00 86.06 92 ARG A C 1
ATOM 716 O O . ARG A 1 92 ? 8.518 -9.453 -24.637 1.00 86.06 92 ARG A O 1
ATOM 723 N N . GLU A 1 93 ? 10.407 -9.859 -25.790 1.00 89.38 93 GLU A N 1
ATOM 724 C CA . GLU A 1 93 ? 10.375 -11.315 -25.642 1.00 89.38 93 GLU A CA 1
ATOM 725 C C . GLU A 1 93 ? 10.558 -11.727 -24.178 1.00 89.38 93 GLU A C 1
ATOM 727 O O . GLU A 1 93 ? 9.781 -12.540 -23.683 1.00 89.38 93 GLU A O 1
ATOM 732 N N . GLU A 1 94 ? 11.485 -11.096 -23.454 1.00 87.75 94 GLU A N 1
ATOM 733 C CA . GLU A 1 94 ? 11.690 -11.309 -22.014 1.00 87.75 94 GLU A CA 1
ATOM 734 C C . GLU A 1 94 ? 10.433 -10.949 -21.204 1.00 87.75 94 GLU A C 1
ATOM 736 O O . GLU A 1 94 ? 9.961 -11.751 -20.393 1.00 87.75 94 GLU A O 1
ATOM 741 N N . LYS A 1 95 ? 9.817 -9.788 -21.478 1.00 84.25 95 LYS A N 1
ATOM 742 C CA . LYS A 1 95 ? 8.548 -9.390 -20.840 1.00 84.25 95 LYS A CA 1
ATOM 743 C C . LYS A 1 95 ? 7.410 -10.363 -21.157 1.00 84.25 95 LYS A C 1
ATOM 745 O O . LYS A 1 95 ? 6.653 -10.736 -20.261 1.00 84.25 95 LYS A O 1
ATOM 750 N N . ALA A 1 96 ? 7.287 -10.794 -22.411 1.00 84.31 96 ALA A N 1
ATOM 751 C CA . ALA A 1 96 ? 6.257 -11.738 -22.831 1.00 84.31 96 ALA A CA 1
ATOM 752 C C . ALA A 1 96 ? 6.459 -13.123 -22.199 1.00 84.31 96 ALA A C 1
ATOM 754 O O . ALA A 1 96 ? 5.487 -13.743 -21.767 1.00 84.31 96 ALA A O 1
ATOM 755 N N . MET A 1 97 ? 7.703 -13.598 -22.103 1.00 85.38 97 MET A N 1
ATOM 756 C CA . MET A 1 97 ? 8.045 -14.856 -21.442 1.00 85.38 97 MET A CA 1
ATOM 757 C C . MET A 1 97 ? 7.706 -14.803 -19.952 1.00 85.38 97 MET A C 1
ATOM 759 O O . MET A 1 97 ? 7.086 -15.734 -19.439 1.00 85.38 97 MET A O 1
ATOM 763 N N . ARG A 1 98 ? 8.020 -13.693 -19.274 1.00 81.69 98 ARG A N 1
ATOM 764 C CA . ARG A 1 98 ? 7.664 -13.486 -17.866 1.00 81.69 98 ARG A CA 1
ATOM 765 C C . ARG A 1 98 ? 6.153 -13.499 -17.646 1.00 81.69 98 ARG A C 1
ATOM 767 O O . ARG A 1 98 ? 5.669 -14.205 -16.765 1.00 81.69 98 ARG A O 1
ATOM 774 N N . LEU A 1 99 ? 5.402 -12.771 -18.476 1.00 78.38 99 LEU A N 1
ATOM 775 C CA . LEU A 1 99 ? 3.941 -12.736 -18.392 1.00 78.38 99 LEU A CA 1
ATOM 776 C C . LEU A 1 99 ? 3.334 -14.128 -18.629 1.00 78.38 99 LEU A C 1
ATOM 778 O O . LEU A 1 99 ? 2.451 -14.553 -17.886 1.00 78.38 99 LEU A O 1
ATOM 782 N N . ARG A 1 100 ? 3.854 -14.870 -19.615 1.00 79.88 100 ARG A N 1
ATOM 783 C CA . ARG A 1 100 ? 3.443 -16.254 -19.886 1.00 79.88 100 ARG A CA 1
ATOM 784 C C . ARG A 1 100 ? 3.754 -17.184 -18.718 1.00 79.88 100 ARG A C 1
ATOM 786 O O . ARG A 1 100 ? 2.866 -17.931 -18.334 1.00 79.88 100 ARG A O 1
ATOM 793 N N . GLY A 1 101 ? 4.946 -17.100 -18.126 1.00 76.38 101 GLY A N 1
ATOM 794 C CA . GLY A 1 101 ? 5.326 -17.897 -16.953 1.00 76.38 101 GLY A CA 1
ATOM 795 C C . GLY A 1 101 ? 4.386 -17.687 -15.761 1.00 76.38 101 GLY A C 1
ATOM 796 O O . GLY A 1 101 ? 4.025 -18.633 -15.060 1.00 76.38 101 GLY A O 1
ATOM 797 N N . ARG A 1 102 ? 3.904 -16.455 -15.567 1.00 71.88 102 ARG A N 1
ATOM 798 C CA . ARG A 1 102 ? 2.903 -16.149 -14.536 1.00 71.88 102 ARG A CA 1
ATOM 799 C C . ARG A 1 102 ? 1.522 -16.684 -14.886 1.00 71.88 102 ARG A C 1
ATOM 801 O O . ARG A 1 102 ? 0.871 -17.263 -14.024 1.00 71.88 102 ARG A O 1
ATOM 808 N N . MET A 1 103 ? 1.093 -16.558 -16.143 1.00 68.38 103 MET A N 1
ATOM 809 C CA . MET A 1 103 ? -0.166 -17.158 -16.596 1.00 68.38 103 MET A CA 1
ATOM 810 C C . MET A 1 103 ? -0.137 -18.682 -16.453 1.00 68.38 103 MET A C 1
ATOM 812 O O . MET A 1 103 ? -1.108 -19.253 -15.977 1.00 68.38 103 MET A O 1
ATOM 816 N N . THR A 1 104 ? 0.970 -19.353 -16.784 1.00 65.75 104 THR A N 1
ATOM 817 C CA . THR A 1 104 ? 1.092 -20.809 -16.617 1.00 65.75 104 THR A CA 1
ATOM 818 C C . THR A 1 104 ? 1.088 -21.228 -15.151 1.00 65.75 104 THR A C 1
ATOM 820 O O . THR A 1 104 ? 0.450 -22.222 -14.820 1.00 65.75 104 THR A O 1
ATOM 823 N N . ASN A 1 105 ? 1.724 -20.462 -14.258 1.00 61.69 105 ASN A N 1
ATOM 824 C CA . ASN A 1 105 ? 1.673 -20.726 -12.816 1.00 61.69 105 ASN A CA 1
ATOM 825 C C . ASN A 1 105 ? 0.266 -20.490 -12.240 1.00 61.69 105 ASN A C 1
ATOM 827 O O . ASN A 1 105 ? -0.198 -21.282 -11.422 1.00 61.69 105 ASN A O 1
ATOM 831 N N . ALA A 1 106 ? -0.447 -19.466 -12.716 1.00 59.25 106 ALA A N 1
ATOM 832 C CA . ALA A 1 106 ? -1.847 -19.228 -12.364 1.00 59.25 106 ALA A CA 1
ATOM 833 C C . ALA A 1 106 ? -2.778 -20.343 -12.886 1.00 59.25 106 ALA A C 1
ATOM 835 O O . ALA A 1 106 ? -3.731 -20.732 -12.212 1.00 59.25 106 ALA A O 1
ATOM 836 N N . VAL A 1 107 ? -2.478 -20.905 -14.062 1.00 56.28 107 VAL A N 1
ATOM 837 C CA . VAL A 1 107 ? -3.221 -22.029 -14.656 1.00 56.28 107 VAL A CA 1
ATOM 838 C C . VAL A 1 107 ? -2.948 -23.340 -13.919 1.00 56.28 107 VAL A C 1
ATOM 840 O O . VAL A 1 107 ? -3.886 -24.079 -13.628 1.00 56.28 107 VAL A O 1
ATOM 843 N N . ALA A 1 108 ? -1.697 -23.603 -13.532 1.00 55.72 108 ALA A N 1
ATOM 844 C CA . ALA A 1 108 ? -1.330 -24.739 -12.682 1.00 55.72 108 ALA A CA 1
ATOM 845 C C . ALA A 1 108 ? -1.952 -24.647 -11.273 1.00 55.72 108 ALA A C 1
ATOM 847 O O . ALA A 1 108 ? -2.218 -25.670 -10.649 1.00 55.72 108 ALA A O 1
ATOM 848 N N . GLY A 1 109 ? -2.241 -23.429 -10.802 1.00 53.91 109 GLY A N 1
ATOM 849 C CA . GLY A 1 109 ? -3.034 -23.147 -9.601 1.00 53.91 109 GLY A CA 1
ATOM 850 C C . GLY A 1 109 ? -4.557 -23.266 -9.776 1.00 53.91 109 GLY A C 1
ATOM 851 O O . GLY A 1 109 ? -5.281 -23.002 -8.819 1.00 53.91 109 GLY A O 1
ATOM 852 N N . GLY A 1 110 ? -5.053 -23.663 -10.959 1.00 51.44 110 GLY A N 1
ATOM 853 C CA . GLY A 1 110 ? -6.464 -24.002 -11.199 1.00 51.44 110 GLY A CA 1
ATOM 854 C C . GLY A 1 110 ? -7.260 -23.087 -12.146 1.00 51.44 110 GLY A C 1
ATOM 855 O O . GLY A 1 110 ? -8.476 -23.250 -12.237 1.00 51.44 110 GLY A O 1
ATOM 856 N N . GLY A 1 111 ? -6.643 -22.132 -12.857 1.00 48.81 111 GLY A N 1
ATOM 857 C CA . GLY A 1 111 ? -7.355 -21.219 -13.774 1.00 48.81 111 GLY A CA 1
ATOM 858 C C . GLY A 1 111 ? -7.249 -21.585 -15.264 1.00 48.81 111 GLY A C 1
ATOM 859 O O . GLY A 1 111 ? -6.157 -21.647 -15.803 1.00 48.81 111 GLY A O 1
ATOM 860 N N . ALA A 1 112 ? -8.359 -21.763 -15.988 1.00 44.41 112 ALA A N 1
ATOM 861 C CA . ALA A 1 112 ? -8.334 -21.944 -17.449 1.00 44.41 112 ALA A CA 1
ATOM 862 C C . ALA A 1 112 ? -7.991 -20.631 -18.186 1.00 44.41 112 ALA A C 1
ATOM 864 O O . ALA A 1 112 ? -8.624 -19.611 -17.919 1.00 44.41 112 ALA A O 1
ATOM 865 N N . VAL A 1 113 ? -7.048 -20.681 -19.144 1.00 48.97 113 VAL A N 1
ATOM 866 C CA . VAL A 1 113 ? -6.426 -19.534 -19.860 1.00 48.97 113 VAL A CA 1
ATOM 867 C C . VAL A 1 113 ? -7.440 -18.549 -20.470 1.00 48.97 113 VAL A C 1
ATOM 869 O O . VAL A 1 113 ? -7.186 -17.348 -20.489 1.00 48.97 113 VAL A O 1
ATOM 872 N N . ASP A 1 114 ? -8.608 -19.041 -20.889 1.00 46.09 114 ASP A N 1
ATOM 873 C CA . ASP A 1 114 ? -9.660 -18.269 -21.574 1.00 46.09 114 ASP A CA 1
ATOM 874 C C . ASP A 1 114 ? -10.604 -17.506 -20.618 1.00 46.09 114 ASP A C 1
ATOM 876 O O . ASP A 1 114 ? -11.355 -16.634 -21.039 1.00 46.09 114 ASP A O 1
ATOM 880 N N . LYS A 1 115 ? -10.558 -17.799 -19.307 1.00 45.19 115 LYS A N 1
ATOM 881 C CA . LYS A 1 115 ? -11.346 -17.114 -18.256 1.00 45.19 115 LYS A CA 1
ATOM 882 C C . LYS A 1 115 ? -10.488 -16.312 -17.271 1.00 45.19 115 LYS A C 1
ATOM 884 O O . LYS A 1 115 ? -11.008 -15.745 -16.311 1.00 45.19 115 LYS A O 1
ATOM 889 N N . VAL A 1 116 ? -9.172 -16.241 -17.499 1.00 49.09 116 VAL A N 1
ATOM 890 C CA . VAL A 1 116 ? -8.205 -15.561 -16.611 1.00 49.09 116 VAL A CA 1
ATOM 891 C C . VAL A 1 116 ? -8.464 -14.052 -16.509 1.00 49.09 116 VAL A C 1
ATOM 893 O O . VAL A 1 116 ? -8.022 -13.434 -15.547 1.00 49.09 116 VAL A O 1
ATOM 896 N N . SER A 1 117 ? -9.175 -13.426 -17.454 1.00 49.59 117 SER A N 1
ATOM 897 C CA . SER A 1 117 ? -9.503 -11.995 -17.363 1.00 49.59 117 SER A CA 1
ATOM 898 C C . SER A 1 117 ? -10.681 -11.681 -16.437 1.00 49.59 117 SER A C 1
ATOM 900 O O . SER A 1 117 ? -10.670 -10.618 -15.831 1.00 49.59 117 SER A O 1
ATOM 902 N N . GLU A 1 118 ? -11.667 -12.573 -16.290 1.00 50.50 118 GLU A N 1
ATOM 903 C CA . GLU A 1 118 ? -12.895 -12.294 -15.517 1.00 50.50 118 GLU A CA 1
ATOM 904 C C . GLU A 1 118 ? -12.775 -12.605 -14.019 1.00 50.50 118 GLU A C 1
ATOM 906 O O . GLU A 1 118 ? -13.609 -12.175 -13.227 1.00 50.50 118 GLU A O 1
ATOM 911 N N . ARG A 1 119 ? -11.746 -13.355 -13.605 1.00 54.94 119 ARG A N 1
ATOM 912 C CA . ARG A 1 119 ? -11.591 -13.814 -12.215 1.00 54.94 119 ARG A CA 1
ATOM 913 C C . ARG A 1 119 ? -10.153 -13.710 -11.712 1.00 54.94 119 ARG A C 1
ATOM 915 O O . ARG A 1 119 ? -9.662 -14.620 -11.045 1.00 54.94 119 ARG A O 1
ATOM 922 N N . ARG A 1 120 ? -9.444 -12.630 -12.057 1.00 66.50 120 ARG A N 1
ATOM 923 C CA . ARG A 1 120 ? -8.174 -12.337 -11.375 1.00 66.50 120 ARG A CA 1
ATOM 924 C C . ARG A 1 120 ? -8.487 -12.040 -9.917 1.00 66.50 120 ARG A C 1
ATOM 926 O O . ARG A 1 120 ? -9.384 -11.250 -9.641 1.00 66.50 120 ARG A O 1
ATOM 933 N N . ARG A 1 121 ? -7.770 -12.695 -9.007 1.00 78.81 121 ARG A N 1
ATOM 934 C CA . ARG A 1 121 ? -7.832 -12.344 -7.590 1.00 78.81 121 ARG A CA 1
ATOM 935 C C . ARG A 1 121 ? -7.344 -10.913 -7.424 1.00 78.81 121 ARG A C 1
ATOM 937 O O . ARG A 1 121 ? -6.280 -10.568 -7.938 1.00 78.81 121 ARG A O 1
ATOM 944 N N . ASP A 1 122 ? -8.138 -10.104 -6.739 1.00 88.69 122 ASP A N 1
ATOM 945 C CA . ASP A 1 122 ? -7.717 -8.782 -6.304 1.00 88.69 122 ASP A CA 1
ATOM 946 C C . ASP A 1 122 ? -7.035 -8.942 -4.948 1.00 88.69 122 ASP A C 1
ATOM 948 O O . ASP A 1 122 ? -7.671 -8.970 -3.898 1.00 88.69 122 ASP A O 1
ATOM 952 N N . VAL A 1 123 ? -5.716 -9.102 -5.003 1.00 91.19 123 VAL A N 1
ATOM 953 C CA . VAL A 1 123 ? -4.873 -9.376 -3.837 1.00 91.19 123 VAL A CA 1
ATOM 954 C C . VAL A 1 123 ? -4.973 -8.260 -2.789 1.00 91.19 123 VAL A C 1
ATOM 956 O O . VAL A 1 123 ? -4.902 -8.523 -1.590 1.00 91.19 123 VAL A O 1
ATOM 959 N N . LEU A 1 124 ? -5.164 -7.011 -3.227 1.00 92.56 124 LEU A N 1
ATOM 960 C CA . LEU A 1 124 ? -5.278 -5.866 -2.326 1.00 92.56 124 LEU A CA 1
ATOM 961 C C . LEU A 1 124 ? -6.640 -5.846 -1.634 1.00 92.56 124 LEU A C 1
ATOM 963 O O . LEU A 1 124 ? -6.707 -5.613 -0.426 1.00 92.56 124 LEU A O 1
ATOM 967 N N . LEU A 1 125 ? -7.713 -6.122 -2.379 1.00 93.38 125 LEU A N 1
ATOM 968 C CA . LEU A 1 125 ? -9.057 -6.233 -1.816 1.00 93.38 125 LEU A CA 1
ATOM 969 C C . LEU A 1 125 ?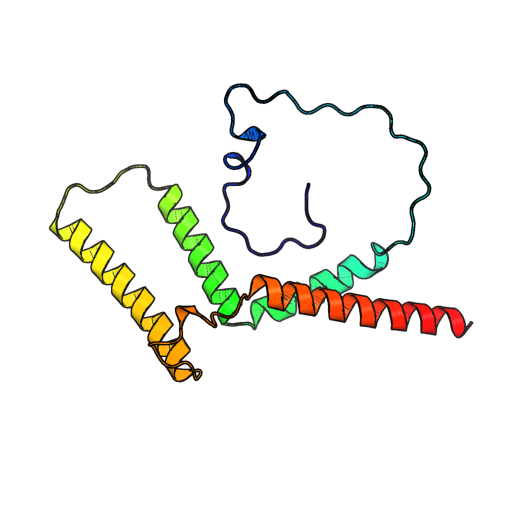 -9.168 -7.413 -0.842 1.00 93.38 125 LEU A C 1
ATOM 971 O O . LEU A 1 125 ? -9.756 -7.270 0.231 1.00 93.38 125 LEU A O 1
ATOM 975 N N . ASP A 1 126 ? -8.572 -8.554 -1.188 1.00 92.81 126 ASP A N 1
ATOM 976 C CA . ASP A 1 126 ? -8.547 -9.743 -0.338 1.00 92.81 126 ASP A CA 1
ATOM 977 C C . ASP A 1 126 ? -7.803 -9.461 0.981 1.00 92.81 126 ASP A C 1
ATOM 979 O O . ASP A 1 126 ? -8.318 -9.773 2.059 1.00 92.81 126 ASP A O 1
ATOM 983 N N . GLU A 1 127 ? -6.639 -8.802 0.939 1.00 94.25 127 GLU A N 1
ATOM 984 C CA . GLU A 1 127 ? -5.911 -8.417 2.157 1.00 94.25 127 GLU A CA 1
ATOM 985 C C . GLU A 1 127 ? -6.671 -7.359 2.973 1.00 94.25 127 GLU A C 1
ATOM 987 O O . GLU A 1 127 ? -6.737 -7.459 4.201 1.00 94.25 127 GLU A O 1
ATOM 992 N N . ALA A 1 128 ? -7.327 -6.392 2.325 1.00 95.12 128 ALA A N 1
ATOM 993 C CA . ALA A 1 128 ? -8.182 -5.426 3.014 1.00 95.12 128 ALA A CA 1
ATOM 994 C C . ALA A 1 128 ? -9.347 -6.115 3.752 1.00 95.12 128 ALA A C 1
ATOM 996 O O . ALA A 1 128 ? -9.659 -5.766 4.897 1.00 95.12 128 ALA A O 1
ATOM 997 N N . ALA A 1 129 ? -9.953 -7.143 3.148 1.00 95.12 129 ALA A N 1
ATOM 998 C CA . ALA A 1 129 ? -10.983 -7.952 3.794 1.00 95.12 129 ALA A CA 1
ATOM 999 C C . ALA A 1 129 ? -10.432 -8.734 5.003 1.00 95.12 129 ALA A C 1
ATOM 1001 O O . ALA A 1 129 ? -11.098 -8.825 6.040 1.00 95.12 129 ALA A O 1
ATOM 1002 N N . GLN A 1 130 ? -9.201 -9.253 4.921 1.00 95.62 130 GLN A N 1
ATOM 1003 C CA . GLN A 1 130 ? -8.542 -9.909 6.058 1.00 95.62 130 GLN A CA 1
ATOM 1004 C C . GLN A 1 130 ? -8.256 -8.933 7.206 1.00 95.62 130 GLN A C 1
ATOM 1006 O O . GLN A 1 130 ? -8.514 -9.266 8.366 1.00 95.62 130 GLN A O 1
ATOM 1011 N N . ILE A 1 131 ? -7.793 -7.717 6.902 1.00 95.56 131 ILE A N 1
ATOM 1012 C CA . ILE A 1 131 ? -7.583 -6.652 7.894 1.00 95.56 131 ILE A CA 1
ATOM 1013 C C . ILE A 1 131 ? -8.902 -6.307 8.601 1.00 95.56 131 ILE A C 1
ATOM 1015 O O . ILE A 1 131 ? -8.934 -6.203 9.828 1.00 95.56 131 ILE A O 1
ATOM 1019 N N . MET A 1 132 ? -10.008 -6.194 7.858 1.00 94.31 132 MET A N 1
ATOM 1020 C CA . MET A 1 132 ? -11.332 -5.949 8.440 1.00 94.31 132 MET A CA 1
ATOM 1021 C C . MET A 1 132 ? -11.777 -7.096 9.359 1.00 94.31 132 MET A C 1
ATOM 1023 O O . MET A 1 132 ? -12.250 -6.856 10.471 1.00 94.31 132 MET A O 1
ATOM 1027 N N . SER A 1 133 ? -11.594 -8.345 8.928 1.00 95.69 133 SER A N 1
ATOM 1028 C CA . SER A 1 133 ? -11.885 -9.524 9.753 1.00 95.69 133 SER A CA 1
ATOM 1029 C C . SER A 1 133 ? -11.065 -9.524 11.051 1.00 95.69 133 SER A C 1
ATOM 1031 O O . SER A 1 133 ? -11.589 -9.822 12.128 1.00 95.69 133 SER A O 1
ATOM 1033 N N . ASP A 1 134 ? -9.788 -9.148 10.986 1.00 94.81 134 ASP A N 1
ATOM 1034 C CA . ASP A 1 134 ? -8.944 -9.021 12.172 1.00 94.81 134 ASP A CA 1
ATOM 1035 C C . ASP A 1 134 ? -9.411 -7.920 13.119 1.00 94.81 134 ASP A C 1
ATOM 1037 O O . ASP A 1 134 ? -9.422 -8.143 14.334 1.00 94.81 134 ASP A O 1
ATOM 1041 N N . LEU A 1 135 ? -9.822 -6.773 12.575 1.00 94.12 135 LEU A N 1
ATOM 1042 C CA . LEU A 1 135 ? -10.371 -5.666 13.350 1.00 94.12 135 LEU A CA 1
ATOM 1043 C C . LEU A 1 135 ? -11.605 -6.125 14.130 1.00 94.12 135 LEU A C 1
ATOM 1045 O O . LEU A 1 135 ? -11.634 -5.975 15.348 1.00 94.12 135 LEU A O 1
ATOM 1049 N N . MET A 1 136 ? -12.567 -6.773 13.465 1.00 92.75 136 MET A N 1
ATOM 1050 C CA . MET A 1 136 ? -13.776 -7.291 14.118 1.00 92.75 136 MET A CA 1
ATOM 1051 C C . MET A 1 136 ? -13.446 -8.293 15.233 1.00 92.75 136 MET A C 1
ATOM 1053 O O . MET A 1 136 ? -14.014 -8.239 16.322 1.00 92.75 136 MET A O 1
ATOM 1057 N N . ARG A 1 137 ? -12.492 -9.203 15.000 1.00 93.06 137 ARG A N 1
ATOM 1058 C CA . ARG A 1 137 ? -12.078 -10.198 16.007 1.00 93.06 137 ARG A CA 1
ATOM 1059 C C . ARG A 1 137 ? -11.401 -9.562 17.219 1.00 93.06 137 ARG A C 1
ATOM 1061 O O . ARG A 1 137 ? -11.595 -10.030 18.342 1.00 93.06 137 ARG A O 1
ATOM 1068 N N . LEU A 1 138 ? -10.560 -8.554 16.997 1.00 91.50 138 LEU A N 1
ATOM 1069 C CA . LEU A 1 138 ? -9.870 -7.836 18.068 1.00 91.50 138 LEU A CA 1
ATOM 1070 C C . LEU A 1 138 ? -10.838 -6.966 18.870 1.00 91.50 138 LEU A C 1
ATOM 1072 O O . LEU A 1 138 ? -10.737 -6.936 20.095 1.00 91.50 138 LEU A O 1
ATOM 1076 N N . ASP A 1 139 ? -11.797 -6.334 18.200 1.00 89.00 139 ASP A N 1
ATOM 1077 C CA . ASP A 1 139 ? -12.796 -5.485 18.839 1.00 89.00 139 ASP A CA 1
ATOM 1078 C C . ASP A 1 139 ? -13.757 -6.298 19.719 1.00 89.00 139 ASP A C 1
ATOM 1080 O O . ASP A 1 139 ? -13.908 -6.007 20.904 1.00 89.00 139 ASP A O 1
ATOM 1084 N N . VAL A 1 140 ? -14.276 -7.429 19.222 1.00 88.81 140 VAL A N 1
ATOM 1085 C CA . VAL A 1 140 ? -15.085 -8.356 20.039 1.00 88.81 140 VAL A CA 1
ATOM 1086 C C . VAL A 1 140 ? -14.303 -8.857 21.259 1.00 88.81 140 VAL A C 1
ATOM 1088 O O . VAL A 1 140 ? -14.838 -8.933 22.366 1.00 88.81 140 VAL A O 1
ATOM 1091 N N . ARG A 1 141 ? -13.010 -9.173 21.097 1.00 85.12 141 ARG A N 1
ATOM 1092 C CA . ARG A 1 141 ? -12.158 -9.590 22.222 1.00 85.12 141 ARG A CA 1
ATOM 1093 C C . ARG A 1 141 ? -11.992 -8.468 23.251 1.00 85.12 141 ARG A C 1
ATOM 1095 O O . ARG A 1 141 ? -12.054 -8.748 24.447 1.00 85.12 141 ARG A O 1
ATOM 1102 N N . ARG A 1 142 ? -11.803 -7.224 22.801 1.00 84.12 142 ARG A N 1
ATOM 1103 C CA . ARG A 1 142 ? -11.725 -6.039 23.666 1.00 84.12 142 ARG A CA 1
ATOM 1104 C C . ARG A 1 142 ? -13.017 -5.868 24.464 1.00 84.12 142 ARG A C 1
ATOM 1106 O O . ARG A 1 142 ? -12.951 -5.752 25.687 1.00 84.12 142 ARG A O 1
ATOM 1113 N N . MET A 1 143 ? -14.173 -5.931 23.804 1.00 82.50 143 MET A N 1
ATOM 1114 C CA . MET A 1 143 ? -15.485 -5.821 24.454 1.00 82.50 143 MET A CA 1
ATOM 1115 C C . MET A 1 143 ? -15.686 -6.904 25.522 1.00 82.50 143 MET A C 1
ATOM 1117 O O . MET A 1 143 ? -16.083 -6.598 26.645 1.00 82.50 143 MET A O 1
ATOM 1121 N N . ASN A 1 144 ? -15.322 -8.153 25.221 1.00 84.12 144 ASN A N 1
ATOM 1122 C CA . ASN A 1 144 ? -15.426 -9.252 26.183 1.00 84.12 144 ASN A CA 1
ATOM 1123 C C . ASN A 1 144 ? -14.477 -9.086 27.381 1.00 84.12 144 ASN A C 1
ATOM 1125 O O . ASN A 1 144 ? -14.836 -9.454 28.494 1.00 84.12 144 ASN A O 1
ATOM 1129 N N . SER A 1 145 ? -13.283 -8.515 27.180 1.00 78.19 145 SER A N 1
ATOM 1130 C CA . SER A 1 145 ? -12.344 -8.253 28.281 1.00 78.19 145 SER A CA 1
ATOM 1131 C C . SER A 1 145 ? -12.812 -7.139 29.226 1.00 78.19 145 SER A C 1
ATOM 1133 O O . SER A 1 145 ? -12.547 -7.211 30.423 1.00 78.19 145 SER A O 1
ATOM 1135 N N . LEU A 1 146 ? -13.553 -6.155 28.702 1.00 74.00 146 LEU A N 1
ATOM 1136 C CA . LEU A 1 146 ? -14.134 -5.053 29.476 1.00 74.00 146 LEU A CA 1
ATOM 1137 C C . LEU A 1 146 ? -15.383 -5.475 30.264 1.00 74.00 146 LEU A C 1
ATOM 1139 O O . LEU A 1 146 ? -15.655 -4.891 31.301 1.00 74.00 146 LEU A O 1
ATOM 1143 N N . SER A 1 147 ? -16.122 -6.490 29.802 1.00 70.56 147 SER A N 1
ATOM 1144 C CA . SER A 1 147 ? -17.297 -7.030 30.508 1.00 70.56 147 SER A CA 1
ATOM 1145 C C . SER A 1 147 ? -16.950 -8.018 31.634 1.00 70.56 147 SER A C 1
ATOM 1147 O O . SER A 1 147 ? -17.847 -8.444 32.359 1.00 70.56 147 SER A O 1
ATOM 1149 N N . ALA A 1 148 ? -15.689 -8.446 31.740 1.00 61.94 148 ALA A N 1
ATOM 1150 C CA . ALA A 1 148 ? -15.233 -9.454 32.701 1.00 61.94 148 ALA A CA 1
ATOM 1151 C C . ALA A 1 148 ? -14.637 -8.860 33.997 1.00 61.94 148 ALA A C 1
ATOM 1153 O O . ALA A 1 148 ? -14.102 -9.613 34.811 1.00 61.94 148 ALA A O 1
ATOM 1154 N N . HIS A 1 149 ? -14.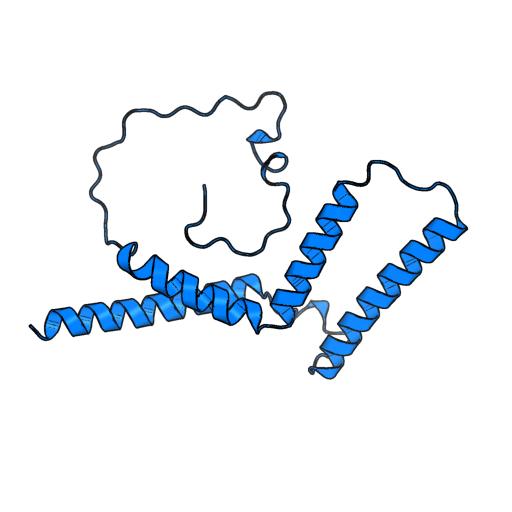705 -7.537 34.169 1.00 47.81 149 HIS A N 1
ATOM 1155 C CA . HIS A 1 149 ? -14.312 -6.786 35.367 1.00 47.81 149 HIS A CA 1
ATOM 1156 C C . HIS A 1 149 ? -15.500 -5.947 35.842 1.00 47.81 149 HIS A C 1
ATOM 1158 O O . HIS A 1 149 ? -15.604 -5.742 37.070 1.00 47.81 149 HIS A O 1
#

Radius of gyration: 22.06 Å; chains: 1; bounding box: 36×51×68 Å

=== Feature glossary ===
Legend for the data blocks above and below:

— What the protein is —

The amino-acid sequence is the protein's primary structure: the linear order of residues from the N-terminus to the C-terminus, written in one-letter code. Everything else here — the 3D coordinates, the secondary structure, the domain annotations — is ultimately a consequence of this string.

Functional annotations link the protein to curated databases. InterPro entries identify conserved domains and families by matching the sequence against member-database signatures (Pfam, PROSITE, CDD, …). Gene Ontology (GO) terms describe molecular function, biological process, and cellular component in a controlled vocabulary. CATH places the structure in a hierarchical fold classification (Class/Architecture/Topology/Homologous-superfamily). The organism is the source species.

— Where its atoms are —

Atomic coordinates in PDBx/mmCIF format — the same representation the Protein Data Bank distributes. Each line of the _atom_site loop places one backbone atom in Cartesian space (units: ångströms, origin: arbitrary).

The six renders are orthographic views along the three Cartesian axes in both directions. Representation (cartoon, sticks, or surface) and color scheme (sequence-rainbow or by-chain) vary across proteins so the training set covers all the common visualization conventions.

— Local backbone conformation —

Eight-state secondary structure (DSSP): H is the canonical α-helix, G the tighter 3₁₀-helix, I the wider π-helix; E/B are β-structure, T and S are turns and bends, and '-' is everything else. DSSP derives these from the pattern of main-chain N–H···O=C hydrogen bonds, not from the sequence.

Three-state secondary structure (P-SEA) collapses the eight DSSP classes into helix (a), strand (b), and coil (c). P-SEA assigns these from Cα geometry alone — distances and angles — without requiring backbone oxygens, so it works on any Cα trace.

φ (phi) and ψ (psi) are the two rotatable backbone dihedrals per residue: φ is the C(i-1)–N–Cα–C torsion, ψ is the N–Cα–C–N(i+1) torsion, both in degrees on (−180°, 180°]. α-helical residues cluster near (−60°, −45°); β-strand residues near (−120°, +130°). A Ramachandran plot is simply a scatter of (φ, ψ) for every residue.

— Global shape and packing —

The geometric summary reports three shape descriptors. Rg (radius of gyration) measures how spread out the Cα atoms are about their centre of mass; compact globular proteins have small Rg, elongated or unfolded ones large. Cα contacts (<8 Å, |i−j|>4) count long-range residue pairs in spatial proximity — high for tightly packed folds, near zero for rods or random coil. The bounding-box extents give the protein's footprint along x, y, z in Å.

SASA measures how much of the protein is reachable by solvent. It is computed by rolling a water-sized probe over the atomic surface and summing the exposed area (Å²). Per-residue SASA distinguishes core (buried, low SASA) from surface (exposed, high SASA) residues; total SASA is a whole-molecule size measure.

Plot images: a contact map (which residues are close in 3D, as an N×N binary image), a Ramachandran scatter (backbone torsion angles, revealing secondary-structure composition at a glance), and — for AlphaFold structures — a PAE heatmap (pairwise prediction confidence).

— Structural neighborhood —

A 3Di character summarizes, for each residue, the relative orientation of the Cα frame of its nearest spatial neighbor. Because it encodes fold topology rather than chemistry, 3Di alignments detect remote structural similarity that sequence alignment misses.

The Foldseek neighbor list gives the closest experimentally determined structures in the PDB, ranked by structural alignment. TM-score near 1 means near-identical fold; near 0.3 means only rough topology match. This is how one finds what a novel AlphaFold prediction most resembles in the solved-structure universe.

— Confidence and disorder —

For AlphaFold models, the B-factor field carries pLDDT — the model's own estimate of local accuracy on a 0–100 scale. Regions with pLDDT<50 should be treated as essentially unmodeled; they often correspond to intrinsically disordered segments.

Crystallographic B-factors measure how much each atom's electron density is smeared out, in Å². They rise in mobile loops and surface residues and fall in the buried interior. In AlphaFold models this column is repurposed to hold pLDDT instead.

Predicted Aligned Error (PAE) is an AlphaFold confidence matrix: entry (i, j) is the expected error in the position of residue j, in ångströms, when the prediction is superimposed on the true structure at residue i. Low PAE within a block of residues means that block is internally rigid and well-predicted; high PAE between two blocks means their relative placement is uncertain even if each block individually is confident.